Protein AF-A0A3A1NJD1-F1 (afdb_monomer_lite)

Structure (mmCIF, N/CA/C/O backbone):
data_AF-A0A3A1NJD1-F1
#
_entry.id   AF-A0A3A1NJD1-F1
#
loop_
_atom_site.group_PDB
_atom_site.id
_atom_site.type_symbol
_atom_site.label_atom_id
_atom_site.label_alt_id
_atom_site.label_comp_id
_atom_site.label_asym_id
_atom_site.label_entity_id
_atom_site.label_seq_id
_atom_site.pdbx_PDB_ins_code
_atom_site.Cartn_x
_atom_site.Cartn_y
_atom_site.Cartn_z
_atom_site.occupancy
_atom_site.B_iso_or_equiv
_atom_site.auth_seq_id
_atom_site.auth_comp_id
_atom_site.auth_asym_id
_atom_site.auth_atom_id
_atom_site.pdbx_PDB_model_num
ATOM 1 N N . MET A 1 1 ? 18.717 2.866 -1.897 1.00 52.38 1 MET A N 1
ATOM 2 C CA . MET A 1 1 ? 17.419 2.407 -2.438 1.00 52.38 1 MET A CA 1
ATOM 3 C C . MET A 1 1 ? 16.529 3.558 -2.904 1.00 52.38 1 MET A C 1
ATOM 5 O O . MET A 1 1 ? 16.316 3.659 -4.099 1.00 52.38 1 MET A O 1
ATOM 9 N N . VAL A 1 2 ? 16.083 4.471 -2.028 1.00 53.38 2 VAL A N 1
ATOM 10 C CA . VAL A 1 2 ? 15.164 5.580 -2.403 1.00 53.38 2 VAL A CA 1
ATOM 11 C C . VAL A 1 2 ? 15.789 6.604 -3.373 1.00 53.38 2 VAL A C 1
ATOM 13 O O . VAL A 1 2 ? 15.079 7.209 -4.167 1.00 53.38 2 VAL A O 1
ATOM 16 N N . LEU A 1 3 ? 17.120 6.746 -3.364 1.00 53.81 3 LEU A N 1
ATOM 17 C CA . LEU A 1 3 ? 17.861 7.761 -4.133 1.00 53.81 3 LEU A CA 1
ATOM 18 C C . LEU A 1 3 ? 18.331 7.324 -5.530 1.00 53.81 3 LEU A C 1
ATOM 20 O O . LEU A 1 3 ? 18.828 8.155 -6.278 1.00 53.81 3 LEU A O 1
ATOM 24 N N . GLN A 1 4 ? 18.246 6.036 -5.875 1.00 59.84 4 GLN A N 1
ATOM 25 C CA . GLN A 1 4 ? 19.034 5.482 -6.991 1.00 59.84 4 GLN A CA 1
ATOM 26 C C . GLN A 1 4 ? 18.196 5.105 -8.236 1.00 59.84 4 GLN A C 1
ATOM 28 O O . GLN A 1 4 ? 18.713 4.521 -9.185 1.00 59.84 4 GLN A O 1
ATOM 33 N N . GLY A 1 5 ? 16.912 5.489 -8.264 1.00 67.38 5 GLY A N 1
ATOM 34 C CA . GLY A 1 5 ? 16.042 5.383 -9.445 1.00 67.38 5 GLY A CA 1
ATOM 35 C C . GLY A 1 5 ? 15.734 3.949 -9.904 1.00 67.38 5 GLY A C 1
ATOM 36 O O . GLY A 1 5 ? 16.023 2.978 -9.207 1.00 67.38 5 GLY A O 1
ATOM 37 N N . ASN A 1 6 ? 15.120 3.815 -11.086 1.00 68.25 6 ASN A N 1
ATOM 38 C CA . ASN A 1 6 ? 14.754 2.506 -11.648 1.00 68.25 6 ASN A CA 1
ATOM 39 C C . ASN A 1 6 ? 15.981 1.660 -12.000 1.00 68.25 6 ASN A C 1
ATOM 41 O O . ASN A 1 6 ? 15.938 0.448 -11.831 1.00 68.25 6 ASN A O 1
ATOM 45 N N . GLN A 1 7 ? 17.083 2.288 -12.422 1.00 71.38 7 GLN A N 1
ATOM 46 C CA . GLN A 1 7 ? 18.319 1.574 -12.746 1.00 71.38 7 GLN A CA 1
ATOM 47 C C . GLN A 1 7 ? 18.821 0.756 -11.555 1.00 71.38 7 GLN A C 1
ATOM 49 O O . GLN A 1 7 ? 19.142 -0.412 -11.721 1.00 71.38 7 GLN A O 1
ATOM 54 N N . PHE A 1 8 ? 18.795 1.315 -10.342 1.00 78.06 8 PHE A N 1
ATOM 55 C CA . PHE A 1 8 ? 19.199 0.573 -9.151 1.00 78.06 8 PHE A CA 1
ATOM 56 C C . PHE A 1 8 ? 18.356 -0.674 -8.902 1.00 78.06 8 PHE A C 1
ATOM 58 O O . PHE A 1 8 ? 18.919 -1.742 -8.670 1.00 78.06 8 PHE A O 1
ATOM 65 N N . ILE A 1 9 ? 17.027 -0.546 -8.966 1.00 73.38 9 ILE A N 1
ATOM 66 C CA . ILE A 1 9 ? 16.098 -1.664 -8.736 1.00 73.38 9 ILE A CA 1
ATOM 67 C C . ILE A 1 9 ? 16.337 -2.759 -9.781 1.00 73.38 9 ILE A C 1
ATOM 69 O O . ILE A 1 9 ? 16.539 -3.915 -9.427 1.00 73.38 9 ILE A O 1
ATOM 73 N N . GLN A 1 10 ? 16.439 -2.373 -11.053 1.00 75.69 10 GLN A N 1
ATOM 74 C CA . GLN A 1 10 ? 16.682 -3.285 -12.175 1.00 75.69 10 GLN A CA 1
ATOM 75 C C . GLN A 1 10 ? 18.066 -3.957 -12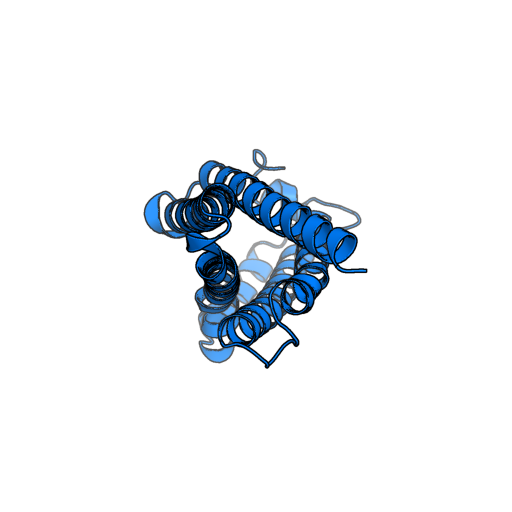.13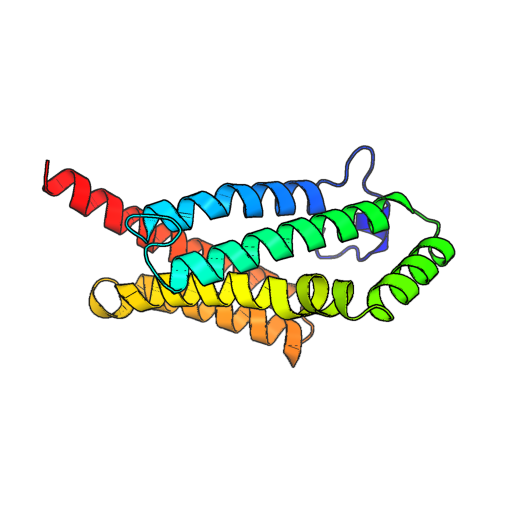6 1.00 75.69 10 GLN A C 1
ATOM 77 O O . GLN A 1 10 ? 18.286 -5.001 -12.747 1.00 75.69 10 GLN A O 1
ATOM 82 N N . THR A 1 11 ? 19.018 -3.383 -11.397 1.00 79.56 11 THR A N 1
ATOM 83 C CA . THR A 1 11 ? 20.352 -3.967 -11.192 1.00 79.56 11 THR A CA 1
ATOM 84 C C . THR A 1 11 ? 20.485 -4.797 -9.916 1.00 79.56 11 THR A C 1
ATOM 86 O O . THR A 1 11 ? 21.560 -5.355 -9.685 1.00 79.56 11 THR A O 1
ATOM 89 N N . GLN A 1 12 ? 19.436 -4.916 -9.090 1.00 77.75 12 GLN A N 1
ATOM 90 C CA . GLN A 1 12 ? 19.485 -5.785 -7.914 1.00 77.75 12 GLN A CA 1
ATOM 91 C C . GLN A 1 12 ? 19.647 -7.238 -8.361 1.00 77.75 12 GLN A C 1
ATOM 93 O O . GLN A 1 12 ? 18.754 -7.820 -8.969 1.00 77.75 12 GLN A O 1
ATOM 98 N N . LYS A 1 13 ? 20.814 -7.814 -8.070 1.00 76.44 13 LYS A N 1
ATOM 99 C CA . LYS A 1 13 ? 21.148 -9.219 -8.305 1.00 76.44 13 LYS A CA 1
ATOM 100 C C . LYS A 1 13 ? 21.758 -9.802 -7.026 1.00 76.44 13 LYS A C 1
ATOM 102 O O . LYS A 1 13 ? 22.469 -9.081 -6.326 1.00 76.44 13 LYS A O 1
ATOM 107 N N . PRO A 1 14 ? 21.512 -11.085 -6.708 1.00 82.75 14 PRO A N 1
ATOM 108 C CA . PRO A 1 14 ? 20.779 -12.074 -7.510 1.00 82.75 14 PRO A CA 1
ATOM 109 C C . PRO A 1 14 ? 19.246 -12.012 -7.371 1.00 82.75 14 PRO A C 1
ATOM 111 O O . PRO A 1 14 ? 18.555 -12.659 -8.149 1.00 82.75 14 PRO A O 1
ATOM 114 N N . ILE A 1 15 ? 18.719 -11.270 -6.390 1.00 83.25 15 ILE A N 1
ATOM 115 C CA . ILE A 1 15 ? 17.298 -11.257 -6.009 1.00 83.25 15 ILE A CA 1
ATOM 116 C C . ILE A 1 15 ? 16.795 -9.811 -5.926 1.00 83.25 15 ILE A C 1
ATOM 118 O O . ILE A 1 15 ? 17.509 -8.935 -5.435 1.00 83.25 15 ILE A O 1
ATOM 122 N N . ASP A 1 16 ? 15.548 -9.586 -6.343 1.00 85.06 16 ASP A N 1
ATOM 123 C CA . ASP A 1 16 ? 14.821 -8.335 -6.123 1.00 85.06 16 ASP A CA 1
ATOM 124 C C . ASP A 1 16 ? 14.299 -8.214 -4.686 1.00 85.06 16 ASP A C 1
ATOM 126 O O . ASP A 1 16 ? 13.155 -8.554 -4.366 1.00 85.06 16 ASP A O 1
ATOM 130 N N . TYR A 1 17 ? 15.140 -7.730 -3.780 1.00 86.50 17 TYR A N 1
ATOM 131 C CA . TYR A 1 17 ? 14.747 -7.598 -2.380 1.00 86.50 17 TYR A CA 1
ATOM 132 C C . TYR A 1 17 ? 13.569 -6.637 -2.183 1.00 86.50 17 TYR A C 1
ATOM 134 O O . TYR A 1 17 ? 12.820 -6.798 -1.221 1.00 86.50 17 TYR A O 1
ATOM 142 N N . ALA A 1 18 ? 13.384 -5.660 -3.075 1.00 85.75 18 ALA A N 1
ATOM 143 C CA . ALA A 1 18 ? 12.317 -4.673 -2.968 1.00 85.75 18 ALA A CA 1
ATOM 144 C C . ALA A 1 18 ? 10.944 -5.333 -3.061 1.00 85.75 18 ALA A C 1
ATOM 146 O O . ALA A 1 18 ? 10.130 -5.237 -2.138 1.00 85.75 18 ALA A O 1
ATOM 147 N N . HIS A 1 19 ? 10.712 -6.031 -4.168 1.00 89.38 19 HIS A N 1
ATOM 148 C CA . HIS A 1 19 ? 9.407 -6.598 -4.466 1.00 89.38 19 HIS A CA 1
ATOM 149 C C . HIS A 1 19 ? 9.152 -7.874 -3.652 1.00 89.38 19 HIS A C 1
ATOM 151 O O . HIS A 1 19 ? 8.015 -8.120 -3.250 1.00 89.38 19 HIS A O 1
ATOM 157 N N . TRP A 1 20 ? 10.197 -8.623 -3.271 1.00 91.31 20 TRP A N 1
ATOM 158 C CA . TRP A 1 20 ? 10.062 -9.729 -2.312 1.00 91.31 20 TRP A CA 1
ATOM 159 C C . TRP A 1 20 ? 9.642 -9.263 -0.917 1.00 91.31 20 TRP A C 1
ATOM 161 O O . TRP A 1 20 ? 8.741 -9.859 -0.324 1.00 91.31 20 TRP A O 1
ATOM 171 N N . LEU A 1 21 ? 10.247 -8.192 -0.389 1.00 90.56 21 LEU A N 1
ATOM 172 C CA . LEU A 1 21 ? 9.839 -7.632 0.903 1.00 90.56 21 LEU A CA 1
ATOM 173 C C . LEU A 1 21 ? 8.425 -7.050 0.845 1.00 90.56 21 LEU A C 1
ATOM 175 O O . LEU A 1 21 ? 7.671 -7.202 1.805 1.00 90.56 21 LEU A O 1
ATOM 179 N N . LEU A 1 22 ? 8.049 -6.434 -0.279 1.00 89.56 22 LEU A N 1
ATOM 180 C CA . LEU A 1 22 ? 6.689 -5.957 -0.516 1.00 89.56 22 LEU A CA 1
ATOM 181 C C . LEU A 1 22 ? 5.687 -7.120 -0.494 1.00 89.56 22 LEU A C 1
ATOM 183 O O . LEU A 1 22 ? 4.736 -7.074 0.286 1.00 89.56 22 LEU A O 1
ATOM 187 N N . LEU A 1 23 ? 5.934 -8.195 -1.253 1.00 93.38 23 LEU A N 1
ATOM 188 C CA . LEU A 1 23 ? 5.079 -9.387 -1.268 1.00 93.38 23 LEU A CA 1
ATOM 189 C C . LEU A 1 23 ? 4.938 -10.001 0.131 1.00 93.38 23 LEU A C 1
ATOM 191 O O . LEU A 1 23 ? 3.829 -10.297 0.575 1.00 93.38 23 LEU A O 1
ATOM 195 N N . LEU A 1 24 ? 6.049 -10.160 0.852 1.00 93.44 24 LEU A N 1
ATOM 196 C CA . LEU A 1 24 ? 6.034 -10.704 2.207 1.00 93.44 24 LEU A CA 1
ATOM 197 C C . LEU A 1 24 ? 5.258 -9.796 3.172 1.00 93.44 24 LEU A C 1
ATOM 199 O O . LEU A 1 24 ? 4.445 -10.287 3.954 1.00 93.44 24 LEU A O 1
ATOM 203 N N . GLY A 1 25 ? 5.437 -8.477 3.083 1.00 89.88 25 GLY A N 1
ATOM 204 C CA . GLY A 1 25 ? 4.678 -7.506 3.872 1.00 89.88 25 GLY A CA 1
ATOM 205 C C . GLY A 1 25 ? 3.171 -7.562 3.601 1.00 89.88 25 GLY A C 1
ATOM 206 O O . GLY A 1 25 ? 2.370 -7.510 4.538 1.00 89.88 25 GLY A O 1
ATOM 207 N N . ILE A 1 26 ? 2.772 -7.737 2.339 1.00 91.50 26 ILE A N 1
ATOM 208 C CA . ILE A 1 26 ? 1.367 -7.897 1.933 1.00 91.50 26 ILE A CA 1
ATOM 209 C C . ILE A 1 26 ? 0.767 -9.170 2.538 1.00 91.50 26 ILE A C 1
ATOM 211 O O . ILE A 1 26 ? -0.311 -9.121 3.130 1.00 91.50 26 ILE A O 1
ATOM 215 N N . LEU A 1 27 ? 1.480 -10.297 2.454 1.00 91.44 27 LEU A N 1
ATOM 216 C CA . LEU A 1 27 ? 1.027 -11.566 3.029 1.00 91.44 27 LEU A CA 1
ATOM 217 C C . LEU A 1 27 ? 0.895 -11.485 4.552 1.00 91.44 27 LEU A C 1
ATOM 219 O O . LEU A 1 27 ? -0.113 -11.918 5.108 1.00 91.44 27 LEU A O 1
ATOM 223 N N . LEU A 1 28 ? 1.864 -10.869 5.234 1.00 90.81 28 LEU A N 1
ATOM 224 C CA . LEU A 1 28 ? 1.786 -10.648 6.680 1.00 90.81 28 LEU A CA 1
ATOM 225 C C . LEU A 1 28 ? 0.619 -9.730 7.064 1.00 90.81 28 LEU A C 1
ATOM 227 O O . LEU A 1 28 ? 0.027 -9.905 8.131 1.00 90.81 28 LEU A O 1
ATOM 231 N N . SER A 1 29 ? 0.231 -8.802 6.187 1.00 89.75 29 SER A N 1
ATOM 232 C CA . SER A 1 29 ? -0.894 -7.892 6.425 1.00 89.75 29 SER A CA 1
ATOM 233 C C . SER A 1 29 ? -2.255 -8.600 6.464 1.00 89.75 29 SER A C 1
ATOM 235 O O . SER A 1 29 ? -3.197 -8.047 7.028 1.00 89.75 29 SER A O 1
ATOM 237 N N . LEU A 1 30 ? -2.374 -9.847 5.981 1.00 87.88 30 LEU A N 1
ATOM 238 C CA . LEU A 1 30 ? -3.586 -10.664 6.172 1.00 87.88 30 LEU A CA 1
ATOM 239 C C . LEU A 1 30 ? -3.916 -10.876 7.653 1.00 87.88 30 LEU A C 1
ATOM 241 O O . LEU A 1 30 ? -5.090 -10.933 8.026 1.00 87.88 30 LEU A O 1
ATOM 245 N N . SER A 1 31 ? -2.895 -10.951 8.512 1.00 87.69 31 SER A N 1
ATOM 246 C CA . SER A 1 31 ? -3.081 -11.094 9.960 1.00 87.69 31 SER A CA 1
ATOM 247 C C . SER A 1 31 ? -3.856 -9.921 10.572 1.00 87.69 31 SER A C 1
ATOM 249 O O . SER A 1 31 ? -4.606 -10.116 11.528 1.00 87.69 31 SER A O 1
ATOM 251 N N . LEU A 1 32 ? -3.775 -8.723 9.977 1.00 87.19 32 LEU A N 1
ATOM 252 C CA . LEU A 1 32 ? -4.478 -7.531 10.459 1.00 87.19 32 LEU A CA 1
ATOM 253 C C . LEU A 1 32 ? -5.999 -7.701 10.409 1.00 87.19 32 LEU A C 1
ATOM 255 O O . LEU A 1 32 ? -6.699 -7.175 11.272 1.00 87.19 32 LEU A O 1
ATOM 259 N N . ASN A 1 33 ? -6.520 -8.493 9.469 1.00 87.44 33 ASN A N 1
ATOM 260 C CA . ASN A 1 33 ? -7.948 -8.800 9.424 1.00 87.44 33 ASN A CA 1
ATOM 261 C C . ASN A 1 33 ? -8.402 -9.636 10.624 1.00 87.44 33 ASN A C 1
ATOM 263 O O . ASN A 1 33 ? -9.489 -9.399 11.139 1.00 87.44 33 ASN A O 1
ATOM 267 N N . TYR A 1 34 ? -7.578 -10.567 11.105 1.00 83.06 34 TYR A N 1
ATOM 268 C CA . TYR A 1 34 ? -7.869 -11.335 12.322 1.00 83.06 34 TYR A CA 1
ATOM 269 C C . TYR A 1 34 ? -7.689 -10.507 13.596 1.00 83.06 34 TYR A C 1
ATOM 271 O O . TYR A 1 34 ? -8.363 -10.737 14.599 1.00 83.06 34 TYR A O 1
ATOM 279 N N . ILE A 1 35 ? -6.776 -9.536 13.566 1.00 84.19 35 ILE A N 1
ATOM 280 C CA . ILE A 1 35 ? -6.529 -8.659 14.706 1.00 84.19 35 ILE A CA 1
ATOM 281 C C . ILE A 1 35 ? -7.661 -7.631 14.844 1.00 84.19 35 ILE A C 1
ATOM 283 O O . ILE A 1 35 ? -8.216 -7.454 15.917 1.00 84.19 35 ILE A O 1
ATOM 287 N N . PHE A 1 36 ? -8.081 -6.955 13.782 1.00 83.00 36 PHE A N 1
ATOM 288 C CA . PHE A 1 36 ? -9.075 -5.880 13.915 1.00 83.00 36 PHE A CA 1
ATOM 289 C C . PHE A 1 36 ? -10.535 -6.341 13.753 1.00 83.00 36 PHE A C 1
ATOM 291 O O . PHE A 1 36 ? -11.471 -5.642 14.166 1.00 83.00 36 PHE A O 1
ATOM 298 N N . SER A 1 37 ? -10.754 -7.542 13.211 1.00 75.88 37 SER A N 1
ATOM 299 C CA . SER A 1 37 ? -12.075 -8.147 13.027 1.00 75.88 37 SER A CA 1
ATOM 300 C C . SER A 1 37 ? -12.149 -9.531 13.669 1.00 75.88 37 SER A C 1
ATOM 302 O O . SER A 1 37 ? -11.159 -10.246 13.752 1.00 75.88 37 SER A O 1
ATOM 304 N N . LYS A 1 38 ? -13.353 -9.970 14.060 1.00 69.31 38 LYS A N 1
ATOM 305 C CA . LYS A 1 38 ? -13.603 -11.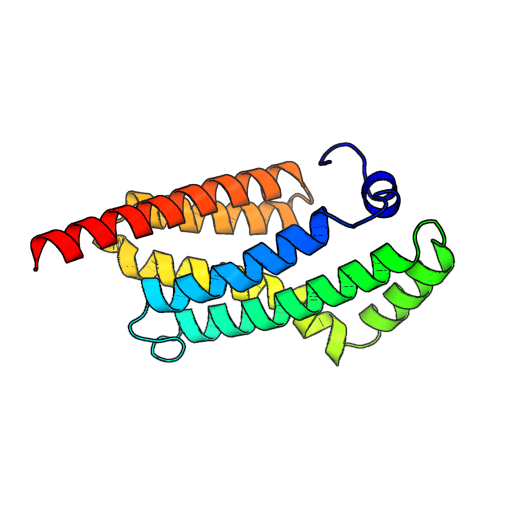338 14.564 1.00 69.31 38 LYS A CA 1
ATOM 306 C C . LYS A 1 38 ? -13.506 -12.412 13.452 1.00 69.31 38 LYS A C 1
ATOM 308 O O . LYS A 1 38 ? -14.064 -13.491 13.606 1.00 69.31 38 LYS A O 1
ATOM 313 N N . GLY A 1 39 ? -12.910 -12.095 12.299 1.00 59.78 39 GLY A N 1
ATOM 314 C CA . GLY A 1 39 ? -12.815 -12.937 11.098 1.00 59.78 39 GLY A CA 1
ATOM 315 C C . GLY A 1 39 ? -12.646 -12.117 9.808 1.00 59.78 39 GLY A C 1
ATOM 316 O O . GLY A 1 39 ? -13.062 -10.955 9.753 1.00 59.78 39 GLY A O 1
ATOM 317 N N . ILE A 1 40 ? -12.062 -12.724 8.762 1.00 58.66 40 ILE A N 1
ATOM 318 C CA . ILE A 1 40 ? -11.676 -12.053 7.496 1.00 58.66 40 ILE A CA 1
ATOM 319 C C . ILE A 1 40 ? -12.875 -11.474 6.720 1.00 58.66 40 ILE A C 1
ATOM 321 O O . ILE A 1 40 ? -12.742 -10.449 6.061 1.00 58.66 40 ILE A O 1
ATOM 325 N N . PHE A 1 41 ? -14.058 -12.081 6.829 1.00 61.78 41 PHE A N 1
ATOM 326 C CA . PHE A 1 41 ? -15.275 -11.617 6.143 1.00 61.78 41 PHE A CA 1
ATOM 327 C C . PHE A 1 41 ? -16.321 -11.032 7.097 1.00 61.78 41 PHE A C 1
ATOM 329 O O . PHE A 1 41 ? -17.416 -10.670 6.683 1.00 61.78 41 PHE A O 1
ATOM 336 N N . ASN A 1 42 ? -15.977 -10.900 8.381 1.00 66.50 42 ASN A N 1
ATOM 337 C CA . ASN A 1 42 ? -16.920 -10.476 9.417 1.00 66.50 42 ASN A CA 1
ATOM 338 C C . ASN A 1 42 ? -17.069 -8.948 9.509 1.00 66.50 42 ASN A C 1
ATOM 340 O O . ASN A 1 42 ? -17.811 -8.452 10.355 1.00 66.50 42 ASN A O 1
ATOM 344 N N . SER A 1 43 ? -16.361 -8.186 8.667 1.00 85.50 43 SER A N 1
ATOM 345 C CA . SER A 1 43 ? -16.520 -6.737 8.561 1.00 85.50 43 SER A CA 1
ATOM 346 C C . SER A 1 43 ? -16.203 -6.231 7.155 1.00 85.50 43 SER A C 1
ATOM 348 O O . SER A 1 43 ? -15.343 -6.777 6.462 1.00 85.50 43 SER A O 1
ATOM 350 N N . THR A 1 44 ? -16.848 -5.133 6.753 1.00 90.38 44 THR A N 1
ATOM 351 C CA . THR A 1 44 ? -16.578 -4.460 5.471 1.00 90.38 44 THR A CA 1
ATOM 352 C C . THR A 1 44 ? -15.108 -4.052 5.344 1.00 90.38 44 THR A C 1
ATOM 354 O O . THR A 1 44 ? -14.520 -4.212 4.279 1.00 90.38 44 THR A O 1
ATOM 357 N N . ALA A 1 45 ? -14.484 -3.596 6.437 1.00 91.19 45 ALA A N 1
ATOM 358 C CA . ALA A 1 45 ? -13.060 -3.257 6.465 1.00 91.19 45 ALA A CA 1
ATOM 359 C C . ALA A 1 45 ? -12.173 -4.469 6.137 1.00 91.19 45 ALA A C 1
ATOM 361 O O . ALA A 1 45 ? -11.217 -4.349 5.370 1.00 91.19 45 ALA A O 1
ATOM 362 N N . ALA A 1 46 ? -12.514 -5.649 6.663 1.00 91.62 46 ALA A N 1
ATOM 363 C CA . ALA A 1 46 ? -11.754 -6.868 6.420 1.00 91.62 46 ALA A CA 1
ATOM 364 C C . ALA A 1 46 ? -11.923 -7.383 4.979 1.00 91.62 46 ALA A C 1
ATOM 366 O O . ALA A 1 46 ? -10.936 -7.770 4.349 1.00 91.62 46 ALA A O 1
ATOM 367 N N . VAL A 1 47 ? -13.130 -7.278 4.411 1.00 93.12 47 VAL A N 1
ATOM 368 C CA . VAL A 1 47 ? -13.389 -7.573 2.990 1.00 93.12 47 VAL A CA 1
ATOM 369 C C . VAL A 1 47 ? -12.560 -6.656 2.087 1.00 93.12 47 VAL A C 1
ATOM 371 O O . VAL A 1 47 ? -11.819 -7.141 1.234 1.00 93.12 47 VAL A O 1
ATOM 374 N N . ILE A 1 48 ? -12.630 -5.339 2.307 1.00 94.81 48 ILE A N 1
ATOM 375 C CA . ILE A 1 48 ? -11.912 -4.339 1.501 1.00 94.81 48 ILE A CA 1
ATOM 376 C C . ILE A 1 48 ? -10.394 -4.534 1.606 1.00 94.81 48 ILE A C 1
ATOM 378 O O . ILE A 1 48 ? -9.708 -4.564 0.586 1.00 94.81 48 ILE A O 1
ATOM 382 N N . THR A 1 49 ? -9.877 -4.761 2.818 1.00 94.19 49 THR A N 1
ATOM 383 C CA . THR A 1 49 ? -8.450 -5.052 3.036 1.00 94.19 49 THR A CA 1
ATOM 384 C C . THR A 1 49 ? -8.025 -6.321 2.294 1.00 94.19 49 THR A C 1
ATOM 386 O O . THR A 1 49 ? -6.981 -6.329 1.651 1.00 94.19 49 THR A O 1
ATOM 389 N N . THR A 1 50 ? -8.839 -7.383 2.328 1.00 93.50 50 THR A N 1
ATOM 390 C CA . THR A 1 50 ? -8.539 -8.649 1.632 1.00 93.50 50 THR A CA 1
ATOM 391 C C . THR A 1 50 ? -8.471 -8.461 0.120 1.00 93.50 50 THR A C 1
ATOM 393 O O . THR A 1 50 ? -7.531 -8.939 -0.510 1.00 93.50 50 THR A O 1
ATOM 396 N N . LEU A 1 51 ? -9.425 -7.731 -0.465 1.00 94.88 51 LEU A N 1
ATOM 397 C CA . LEU A 1 51 ? -9.402 -7.405 -1.894 1.00 94.88 51 LEU A CA 1
ATOM 398 C C . LEU A 1 51 ? -8.156 -6.590 -2.264 1.00 94.88 51 LEU A C 1
ATOM 400 O O . LEU A 1 51 ? -7.509 -6.885 -3.266 1.00 94.88 51 LEU A O 1
ATOM 404 N N . GLY A 1 52 ? -7.784 -5.618 -1.427 1.00 95.31 52 GLY A N 1
ATOM 405 C CA . GLY A 1 52 ? -6.554 -4.849 -1.596 1.00 95.31 52 GLY A CA 1
ATOM 406 C C . GLY A 1 52 ? -5.291 -5.712 -1.545 1.00 95.31 52 GLY A C 1
ATOM 407 O O . GLY A 1 52 ? -4.418 -5.561 -2.392 1.00 95.31 52 GLY A O 1
ATOM 408 N N . ILE A 1 53 ? -5.211 -6.660 -0.607 1.00 94.56 53 ILE A N 1
ATOM 409 C CA . ILE A 1 53 ? -4.095 -7.615 -0.498 1.00 94.56 53 ILE A CA 1
ATOM 410 C C . ILE A 1 53 ? -3.985 -8.473 -1.761 1.00 94.56 53 ILE A C 1
ATOM 412 O O . ILE A 1 53 ? -2.898 -8.584 -2.320 1.00 94.56 53 ILE A O 1
ATOM 416 N N . ILE A 1 54 ? -5.096 -9.043 -2.241 1.00 94.94 54 ILE A N 1
ATOM 417 C CA . ILE A 1 54 ? -5.114 -9.853 -3.472 1.00 94.94 54 ILE A CA 1
ATOM 418 C C . ILE A 1 54 ? -4.610 -9.028 -4.659 1.00 94.94 54 ILE A C 1
ATOM 420 O O . ILE A 1 54 ? -3.798 -9.502 -5.455 1.00 94.94 54 ILE A O 1
ATOM 424 N N . ALA A 1 55 ? -5.057 -7.779 -4.767 1.00 95.38 55 ALA A N 1
ATOM 425 C CA . ALA A 1 55 ? -4.631 -6.911 -5.846 1.00 95.38 55 ALA A CA 1
ATOM 426 C C . ALA A 1 55 ? -3.144 -6.525 -5.739 1.00 95.38 55 ALA A C 1
ATOM 428 O O . ALA A 1 55 ? -2.428 -6.562 -6.735 1.00 95.38 55 ALA A O 1
ATOM 429 N N . LEU A 1 56 ? -2.648 -6.240 -4.533 1.00 94.50 56 LEU A N 1
ATOM 430 C CA . LEU A 1 56 ? -1.231 -5.963 -4.296 1.00 94.50 56 LEU A CA 1
ATOM 431 C C . LEU A 1 56 ? -0.334 -7.185 -4.542 1.00 94.50 56 LEU A C 1
ATOM 433 O O . LEU A 1 56 ? 0.787 -7.021 -5.012 1.00 94.50 56 LEU A O 1
ATOM 437 N N . MET A 1 57 ? -0.816 -8.406 -4.291 1.00 94.88 57 MET A N 1
ATOM 438 C CA . MET A 1 57 ? -0.109 -9.623 -4.709 1.00 94.88 57 MET A CA 1
ATOM 439 C C . MET A 1 57 ? 0.025 -9.684 -6.235 1.00 94.88 57 MET A C 1
ATOM 441 O O . MET A 1 57 ? 1.106 -9.978 -6.738 1.00 94.88 57 MET A O 1
ATOM 445 N N . GLY A 1 58 ? -1.046 -9.370 -6.972 1.00 94.75 58 GLY A N 1
ATOM 446 C CA . GLY A 1 58 ? -1.003 -9.274 -8.434 1.00 94.75 58 GLY A CA 1
ATOM 447 C C . GLY A 1 58 ? -0.039 -8.190 -8.923 1.00 94.75 58 GLY A C 1
ATOM 448 O O . GLY A 1 58 ? 0.744 -8.437 -9.838 1.00 94.75 58 GLY A O 1
ATOM 449 N N . GLN A 1 59 ? -0.028 -7.026 -8.268 1.00 94.31 59 GLN A N 1
ATOM 450 C CA . GLN A 1 59 ? 0.931 -5.964 -8.568 1.00 94.31 59 GLN A CA 1
ATOM 451 C C . GLN A 1 59 ? 2.378 -6.418 -8.323 1.00 94.31 59 GLN A C 1
ATOM 453 O O . GLN A 1 59 ? 3.222 -6.219 -9.187 1.00 94.31 59 GLN A O 1
ATOM 458 N N . ALA A 1 60 ? 2.654 -7.114 -7.216 1.00 93.38 60 ALA A N 1
ATOM 459 C CA . ALA A 1 60 ? 3.989 -7.639 -6.926 1.00 93.38 60 ALA A CA 1
ATOM 460 C C . ALA A 1 60 ? 4.468 -8.643 -7.992 1.00 93.38 60 ALA A C 1
ATOM 462 O O . ALA A 1 60 ? 5.644 -8.669 -8.343 1.00 93.38 60 ALA A O 1
ATOM 463 N N . VAL A 1 61 ? 3.559 -9.456 -8.546 1.00 94.75 61 VAL A N 1
ATOM 464 C CA . VAL A 1 61 ? 3.874 -10.342 -9.679 1.00 94.75 61 VAL A CA 1
ATOM 465 C C . VAL A 1 61 ? 4.256 -9.533 -10.920 1.00 94.75 61 VAL A C 1
ATOM 467 O O . VAL A 1 61 ? 5.241 -9.868 -11.575 1.00 94.75 61 VAL A O 1
ATOM 470 N N . ILE A 1 62 ? 3.522 -8.461 -11.231 1.00 94.69 62 ILE A N 1
ATOM 471 C CA . ILE A 1 62 ? 3.863 -7.549 -12.335 1.00 94.69 62 ILE A CA 1
ATOM 472 C C . ILE A 1 62 ? 5.236 -6.904 -12.100 1.00 94.69 62 ILE A C 1
ATOM 474 O O . ILE A 1 62 ? 6.046 -6.844 -13.024 1.00 94.69 62 ILE A O 1
ATOM 478 N N . ASP A 1 63 ? 5.533 -6.503 -10.866 1.00 92.19 63 ASP A N 1
ATOM 479 C CA . ASP A 1 63 ? 6.826 -5.926 -10.512 1.00 92.19 63 ASP A CA 1
ATOM 480 C C . ASP A 1 63 ? 7.982 -6.919 -10.734 1.00 92.19 63 ASP A C 1
ATOM 482 O O . ASP A 1 63 ? 9.009 -6.555 -11.312 1.00 92.19 63 ASP A O 1
ATOM 486 N N . PHE A 1 64 ? 7.806 -8.198 -10.374 1.00 93.50 64 PHE A N 1
ATOM 487 C CA . PHE A 1 64 ? 8.792 -9.240 -10.685 1.00 93.50 64 PHE A CA 1
ATOM 488 C C . PHE A 1 64 ? 8.960 -9.469 -12.186 1.00 93.50 64 PHE A C 1
ATOM 490 O O . PHE A 1 64 ? 10.081 -9.694 -12.647 1.00 93.50 64 PHE A O 1
ATOM 497 N N . LEU A 1 65 ? 7.868 -9.405 -12.956 1.00 93.88 65 LEU A N 1
ATOM 498 C CA . LEU A 1 65 ? 7.944 -9.494 -14.411 1.00 93.88 65 LEU A CA 1
ATOM 499 C C . LEU A 1 65 ? 8.773 -8.340 -14.971 1.00 93.88 65 LEU A C 1
ATOM 501 O O . LEU A 1 65 ? 9.674 -8.597 -15.762 1.00 93.88 65 LEU A O 1
ATOM 505 N N . TRP A 1 66 ? 8.548 -7.100 -14.529 1.00 92.31 66 TRP A N 1
ATOM 506 C CA . TRP A 1 66 ? 9.372 -5.962 -14.939 1.00 92.31 66 TRP A CA 1
ATOM 507 C C . TRP A 1 66 ? 10.833 -6.105 -14.529 1.00 92.31 66 TRP A C 1
ATOM 509 O O . TRP A 1 66 ? 11.710 -5.845 -15.349 1.00 92.31 66 TRP A O 1
ATOM 519 N N . TRP A 1 67 ? 11.108 -6.542 -13.300 1.00 90.69 67 TRP A N 1
ATOM 520 C CA . TRP A 1 67 ? 12.475 -6.785 -12.838 1.00 90.69 67 TRP A CA 1
ATOM 521 C C . TRP A 1 67 ? 13.201 -7.855 -13.667 1.00 90.69 67 TRP A C 1
ATOM 523 O O . TRP A 1 67 ? 14.399 -7.737 -13.927 1.00 90.69 67 TRP A O 1
ATOM 533 N N . SER A 1 68 ? 12.481 -8.874 -14.149 1.00 91.06 68 SER A N 1
ATOM 534 C CA . SER A 1 68 ? 13.076 -9.969 -14.927 1.00 91.06 68 SER A CA 1
ATOM 535 C C . SER A 1 68 ? 13.720 -9.528 -16.254 1.00 91.06 68 SER A C 1
ATOM 537 O O . SER A 1 68 ? 14.582 -10.240 -16.768 1.00 91.06 68 SER A O 1
ATOM 539 N N . TYR A 1 69 ? 13.370 -8.343 -16.776 1.00 91.44 69 TYR A N 1
ATOM 540 C CA . TYR A 1 69 ? 13.976 -7.771 -17.987 1.00 91.44 69 TYR A CA 1
ATOM 541 C C . TYR A 1 69 ? 15.353 -7.136 -17.739 1.00 91.44 69 TYR A C 1
ATOM 543 O O . TYR A 1 69 ? 16.126 -6.958 -18.683 1.00 91.44 69 TYR A O 1
ATOM 551 N N . GLY A 1 70 ? 15.703 -6.797 -16.494 1.00 87.75 70 GLY A N 1
ATOM 552 C CA . GLY A 1 70 ? 16.982 -6.176 -16.150 1.00 87.75 70 GLY A CA 1
ATOM 553 C C . GLY A 1 70 ? 17.265 -4.909 -16.968 1.00 87.75 70 GLY A C 1
ATOM 554 O O . GLY A 1 70 ? 16.667 -3.860 -16.748 1.00 87.75 70 GLY A O 1
ATOM 555 N N . THR A 1 71 ? 18.208 -4.987 -17.912 1.00 88.19 71 THR A N 1
ATOM 556 C CA . THR A 1 71 ? 18.589 -3.853 -18.776 1.00 88.19 71 THR A CA 1
ATOM 557 C C . THR A 1 71 ? 17.875 -3.823 -20.130 1.00 88.19 71 THR A C 1
ATOM 559 O O . THR A 1 71 ? 18.153 -2.927 -20.926 1.00 88.19 71 THR A O 1
ATOM 562 N N . ASP A 1 72 ? 16.980 -4.772 -20.420 1.00 91.44 72 ASP A N 1
ATOM 563 C CA . ASP A 1 72 ? 16.133 -4.739 -21.617 1.00 91.44 72 ASP A CA 1
ATOM 564 C C . ASP A 1 72 ? 14.936 -3.796 -21.414 1.00 91.44 72 ASP A C 1
ATOM 566 O O . ASP A 1 72 ? 13.804 -4.187 -21.117 1.00 91.44 72 ASP A O 1
ATOM 570 N N . TYR A 1 73 ? 15.210 -2.502 -21.565 1.00 88.81 73 TYR A N 1
ATOM 571 C CA . TYR A 1 73 ? 14.201 -1.460 -21.404 1.00 88.81 73 TYR A CA 1
ATOM 572 C C . TYR A 1 73 ? 13.138 -1.473 -22.511 1.00 88.81 73 TYR 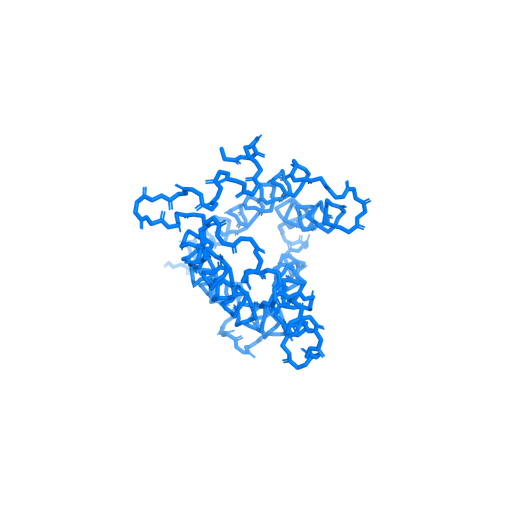A C 1
ATOM 574 O O . TYR A 1 73 ? 12.024 -0.999 -22.281 1.00 88.81 73 TYR A O 1
ATOM 582 N N . GLU A 1 74 ? 13.454 -1.992 -23.700 1.00 94.06 74 GLU A N 1
ATOM 583 C CA . GLU A 1 74 ? 12.507 -2.058 -24.815 1.00 94.0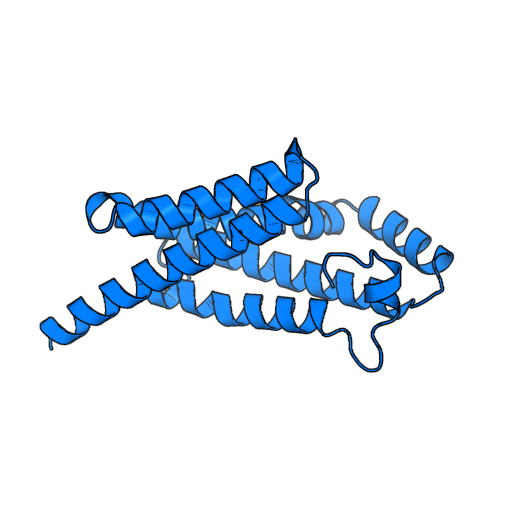6 74 GLU A CA 1
ATOM 584 C C . GLU A 1 74 ? 11.483 -3.173 -24.590 1.00 94.06 74 GLU A C 1
ATOM 586 O O . GLU A 1 74 ? 10.277 -2.921 -24.666 1.00 94.06 74 GLU A O 1
ATOM 591 N N . GLY A 1 75 ? 11.943 -4.368 -24.205 1.00 94.56 75 GLY A N 1
ATOM 592 C CA . GLY A 1 75 ? 11.071 -5.466 -23.792 1.00 94.56 75 GLY A CA 1
ATOM 593 C C . GLY A 1 75 ? 10.172 -5.078 -22.616 1.00 94.56 75 GLY A C 1
ATOM 594 O O . GLY A 1 75 ? 8.950 -5.246 -22.681 1.00 94.56 75 GLY A O 1
ATOM 595 N N . MET A 1 76 ? 10.744 -4.437 -21.590 1.00 93.69 76 MET A N 1
ATOM 596 C CA . MET A 1 76 ? 9.983 -3.924 -20.446 1.00 93.69 76 MET A CA 1
ATOM 597 C C . MET A 1 76 ? 8.919 -2.900 -20.877 1.00 93.69 76 MET A C 1
ATOM 599 O O . MET A 1 76 ? 7.780 -2.960 -20.414 1.00 93.69 76 MET A O 1
ATOM 603 N N . LYS A 1 77 ? 9.249 -1.976 -21.791 1.00 94.88 77 LYS A N 1
ATOM 604 C CA . LYS A 1 77 ? 8.296 -0.988 -22.327 1.00 94.88 77 LYS A CA 1
ATOM 605 C C . LYS A 1 77 ? 7.150 -1.657 -23.090 1.00 94.88 77 LYS A C 1
ATOM 607 O O . LYS A 1 77 ? 6.001 -1.244 -22.933 1.00 94.88 77 LYS A O 1
ATOM 612 N N . ASN A 1 78 ? 7.440 -2.687 -23.881 1.00 96.94 78 ASN A N 1
ATOM 613 C CA . ASN A 1 78 ? 6.423 -3.437 -24.616 1.00 96.94 78 ASN A CA 1
ATOM 614 C C . ASN A 1 78 ? 5.464 -4.169 -23.666 1.00 96.94 78 ASN A C 1
ATOM 616 O O . ASN A 1 78 ? 4.248 -4.057 -23.835 1.00 96.94 78 ASN A O 1
ATOM 620 N N . LEU A 1 79 ? 5.988 -4.818 -22.619 1.00 95.50 79 LEU A N 1
ATOM 621 C CA . LEU A 1 79 ? 5.170 -5.426 -21.568 1.00 95.50 79 LEU A CA 1
ATOM 622 C C . LEU A 1 79 ? 4.293 -4.383 -20.862 1.00 95.50 79 LEU A C 1
ATOM 624 O O . LEU A 1 79 ? 3.094 -4.597 -20.694 1.00 95.50 79 LEU A O 1
ATOM 628 N N . THR A 1 80 ? 4.860 -3.234 -20.488 1.00 95.19 80 THR A N 1
ATOM 629 C CA . THR A 1 80 ? 4.102 -2.140 -19.863 1.00 95.19 80 THR A CA 1
ATOM 630 C C . THR A 1 80 ? 2.957 -1.676 -20.756 1.00 95.19 80 THR A C 1
ATOM 632 O O . THR A 1 80 ? 1.827 -1.562 -20.287 1.00 95.19 80 THR A O 1
ATOM 635 N N . ASN A 1 81 ? 3.204 -1.464 -22.050 1.00 96.69 81 ASN A N 1
ATOM 636 C CA . ASN A 1 81 ? 2.156 -1.072 -22.993 1.00 96.69 81 ASN A CA 1
ATOM 637 C C . ASN A 1 81 ? 1.054 -2.135 -23.096 1.00 96.69 81 ASN A C 1
ATOM 639 O O . ASN A 1 81 ? -0.130 -1.795 -23.125 1.00 96.69 81 ASN A O 1
ATOM 643 N N . GLN A 1 82 ? 1.418 -3.418 -23.109 1.00 96.31 82 GLN A N 1
ATOM 644 C CA . GLN A 1 82 ? 0.453 -4.513 -23.110 1.00 96.31 82 GLN A CA 1
ATOM 645 C C . GLN A 1 82 ? -0.391 -4.519 -21.829 1.00 96.31 82 GLN A C 1
ATOM 647 O O . GLN A 1 82 ? -1.613 -4.573 -21.909 1.00 96.31 82 GLN A O 1
ATOM 652 N N . ILE A 1 83 ? 0.218 -4.409 -20.648 1.00 96.19 83 ILE A N 1
ATOM 653 C CA . ILE A 1 83 ? -0.514 -4.380 -19.372 1.00 96.19 83 ILE A CA 1
ATOM 654 C C . ILE A 1 83 ? -1.456 -3.174 -19.318 1.00 96.19 83 ILE A C 1
ATOM 656 O O . ILE A 1 83 ? -2.638 -3.322 -19.012 1.00 96.19 83 ILE A O 1
ATOM 660 N N . MET A 1 84 ? -0.955 -1.986 -19.657 1.00 95.31 84 MET A N 1
ATOM 661 C CA . MET A 1 84 ? -1.723 -0.744 -19.554 1.00 95.31 84 MET A CA 1
ATOM 662 C C . MET A 1 84 ? -2.862 -0.659 -20.576 1.00 95.31 84 MET A C 1
ATOM 664 O O . MET A 1 84 ? -3.906 -0.089 -20.263 1.00 95.31 84 MET A O 1
ATOM 668 N N . SER A 1 85 ? -2.703 -1.263 -21.758 1.00 97.00 85 SER A N 1
ATOM 669 C CA . SER A 1 85 ? -3.758 -1.342 -22.781 1.00 97.00 85 SER A CA 1
ATOM 670 C C . SER A 1 85 ? -4.852 -2.369 -22.478 1.00 97.00 85 SER A C 1
ATOM 672 O O . SER A 1 85 ? -5.871 -2.365 -23.163 1.00 97.00 85 SER A O 1
ATOM 674 N N . ASN A 1 86 ? -4.683 -3.215 -21.453 1.00 97.06 86 ASN A N 1
ATOM 675 C CA . ASN A 1 86 ? -5.673 -4.202 -21.024 1.00 97.06 86 ASN A CA 1
ATOM 676 C C . ASN A 1 86 ? -6.317 -3.785 -19.685 1.00 97.06 86 ASN A C 1
ATOM 678 O O . ASN A 1 86 ? -5.764 -4.076 -18.620 1.00 97.06 86 ASN A O 1
ATOM 682 N N . PRO A 1 87 ? -7.513 -3.156 -19.696 1.00 95.25 87 PRO A N 1
ATOM 683 C CA . PRO A 1 87 ? -8.167 -2.649 -18.486 1.00 95.25 87 PRO A CA 1
ATOM 684 C C . PRO A 1 87 ? -8.449 -3.721 -17.432 1.00 95.25 87 PRO A C 1
ATOM 686 O O . PRO A 1 87 ? -8.435 -3.434 -16.240 1.00 95.25 87 PRO A O 1
ATOM 689 N N . SER A 1 88 ? -8.663 -4.970 -17.854 1.00 95.94 88 SER A N 1
ATOM 690 C CA . SER A 1 88 ? -8.868 -6.110 -16.954 1.00 95.94 88 SER A CA 1
ATOM 691 C C . SER A 1 88 ? -7.640 -6.452 -16.104 1.00 95.94 88 SER A C 1
ATOM 693 O O . SER A 1 88 ? -7.771 -7.205 -15.145 1.00 95.94 88 SER A O 1
ATOM 695 N N . ILE A 1 89 ? -6.462 -5.919 -16.445 1.00 94.44 89 ILE A N 1
ATOM 696 C CA . ILE A 1 89 ? -5.220 -6.068 -15.680 1.00 94.44 89 ILE A CA 1
ATOM 697 C C . ILE A 1 89 ? -4.875 -4.736 -15.008 1.00 94.44 89 ILE A C 1
ATOM 699 O O . ILE A 1 89 ? -4.698 -4.683 -13.791 1.00 94.44 89 ILE A O 1
ATOM 703 N N . SER A 1 90 ? -4.820 -3.644 -15.776 1.00 94.31 90 SER A N 1
ATOM 704 C CA . SER A 1 90 ? -4.354 -2.353 -15.262 1.00 94.31 90 SER A CA 1
ATOM 705 C C . SER A 1 90 ? -5.269 -1.769 -14.182 1.00 94.31 90 SER A C 1
ATOM 707 O O . SER A 1 90 ? -4.779 -1.314 -13.150 1.00 94.31 90 SER A O 1
ATOM 709 N N . ILE A 1 91 ? -6.592 -1.848 -14.341 1.00 93.06 91 ILE A N 1
ATOM 710 C CA . ILE A 1 91 ? -7.534 -1.308 -13.351 1.00 93.06 91 ILE A CA 1
ATOM 711 C C . ILE A 1 91 ? -7.416 -2.025 -11.996 1.00 93.06 91 ILE A C 1
ATOM 713 O O . ILE A 1 91 ? -7.176 -1.338 -10.995 1.00 93.06 91 ILE A O 1
ATOM 717 N N . PRO A 1 92 ? -7.576 -3.362 -11.902 1.00 94.38 92 PRO A N 1
ATOM 718 C CA . PRO A 1 92 ? -7.561 -4.030 -10.606 1.00 94.38 92 PRO A CA 1
ATOM 719 C C . PRO A 1 92 ? -6.189 -3.984 -9.933 1.00 94.38 92 PRO A C 1
ATOM 721 O O . PRO A 1 92 ? -6.138 -3.750 -8.729 1.00 94.38 92 PRO A O 1
ATOM 724 N N . PHE A 1 93 ? -5.092 -4.165 -10.674 1.00 95.06 93 PHE A N 1
ATOM 725 C CA . PHE A 1 93 ? -3.770 -4.361 -10.068 1.00 95.06 93 PHE A CA 1
ATOM 726 C C . PHE A 1 93 ? -2.923 -3.092 -9.991 1.00 95.06 93 PHE A C 1
ATOM 728 O O . PHE A 1 93 ? -2.180 -2.945 -9.031 1.00 95.06 93 PHE A O 1
ATOM 735 N N . MET A 1 94 ? -3.052 -2.161 -10.942 1.00 90.31 94 MET A N 1
ATOM 736 C CA . MET A 1 94 ? -2.185 -0.972 -11.003 1.00 90.31 94 MET A CA 1
ATOM 737 C C . MET A 1 94 ? -2.845 0.291 -10.447 1.00 90.31 94 MET A C 1
ATOM 739 O O . MET A 1 94 ? -2.151 1.239 -10.092 1.00 90.31 94 MET A O 1
ATOM 743 N N . THR A 1 95 ? -4.180 0.346 -10.409 1.00 86.81 95 THR A N 1
ATOM 744 C CA . THR A 1 95 ? -4.914 1.562 -10.023 1.00 86.81 95 THR A CA 1
ATOM 745 C C . THR A 1 95 ? -5.731 1.367 -8.751 1.00 86.81 95 THR A C 1
ATOM 747 O O . THR A 1 95 ? -5.486 2.031 -7.747 1.00 86.81 95 THR A O 1
ATOM 750 N N . ILE A 1 96 ? -6.713 0.464 -8.773 1.00 90.00 96 ILE A N 1
ATOM 751 C CA . ILE A 1 96 ? -7.688 0.331 -7.680 1.00 90.00 96 ILE A CA 1
ATOM 752 C C . ILE A 1 96 ? -7.125 -0.504 -6.526 1.00 90.00 96 ILE A C 1
ATOM 754 O O . ILE A 1 96 ? -7.375 -0.196 -5.362 1.00 90.00 96 ILE A O 1
ATOM 758 N N . GLY A 1 97 ? -6.347 -1.540 -6.832 1.00 88.56 97 GLY A N 1
ATOM 759 C CA . GLY A 1 97 ? -5.820 -2.496 -5.862 1.00 88.56 97 GLY A CA 1
ATOM 760 C C . GLY A 1 97 ? -5.110 -1.877 -4.660 1.00 88.56 97 GLY A C 1
ATOM 761 O O . GLY A 1 97 ? -5.562 -2.074 -3.527 1.00 88.56 97 GLY A O 1
ATOM 762 N N . PRO A 1 98 ? -4.049 -1.078 -4.879 1.00 87.81 98 PRO A N 1
ATOM 763 C CA . PRO A 1 98 ? -3.351 -0.392 -3.795 1.00 87.81 98 PRO A CA 1
ATOM 764 C C . PRO A 1 98 ? -4.280 0.493 -2.964 1.00 87.81 98 PRO A C 1
ATOM 766 O O . PRO A 1 98 ? -4.202 0.499 -1.737 1.00 87.81 98 PRO A O 1
ATOM 769 N N . ALA A 1 99 ? -5.207 1.204 -3.613 1.00 91.94 99 ALA A N 1
ATOM 770 C CA . ALA A 1 99 ? -6.149 2.079 -2.927 1.00 91.94 99 ALA A CA 1
ATOM 771 C C . ALA A 1 99 ? -7.094 1.299 -1.998 1.00 91.94 99 ALA A C 1
ATOM 773 O O . ALA A 1 99 ? -7.336 1.737 -0.873 1.00 91.94 99 ALA A O 1
ATOM 774 N N . LEU A 1 100 ? -7.580 0.125 -2.422 1.00 94.81 100 LEU A N 1
ATOM 775 C CA . LEU A 1 100 ? -8.417 -0.741 -1.585 1.00 94.81 100 LEU A CA 1
ATOM 776 C C . LEU A 1 100 ? -7.682 -1.203 -0.326 1.00 94.81 100 LEU A C 1
ATOM 778 O O . LEU A 1 100 ? -8.277 -1.219 0.750 1.00 94.81 100 LEU A O 1
ATOM 782 N N . PHE A 1 101 ? -6.393 -1.530 -0.432 1.00 94.69 101 PHE A N 1
ATOM 783 C CA . PHE A 1 101 ? -5.599 -1.933 0.727 1.00 94.69 101 PHE A CA 1
ATOM 784 C C . PHE A 1 101 ? -5.539 -0.822 1.781 1.00 94.69 101 PHE A C 1
ATOM 786 O O . PHE A 1 101 ? -5.919 -1.037 2.934 1.00 94.69 101 PHE A O 1
ATOM 793 N N . TYR A 1 102 ? -5.135 0.387 1.381 1.00 94.75 102 TYR A N 1
ATOM 794 C CA . TYR A 1 102 ? -5.034 1.513 2.311 1.00 94.75 102 TYR A CA 1
ATOM 795 C C . TYR A 1 102 ? -6.393 1.951 2.859 1.00 94.75 102 TYR A C 1
ATOM 797 O O . TYR A 1 102 ? -6.499 2.288 4.039 1.00 94.75 102 TYR A O 1
ATOM 805 N N . LEU A 1 103 ? -7.446 1.905 2.037 1.00 95.00 103 LEU A N 1
ATOM 806 C CA . LEU A 1 103 ? -8.809 2.185 2.480 1.00 95.00 103 LEU A CA 1
ATOM 807 C C . LEU A 1 103 ? -9.258 1.186 3.550 1.00 95.00 103 LEU A C 1
ATOM 809 O O . LEU A 1 103 ? -9.789 1.590 4.582 1.00 95.00 103 LEU A O 1
ATOM 813 N N . GLY A 1 104 ? -9.010 -0.106 3.337 1.00 94.12 104 GLY A N 1
ATOM 814 C CA . GLY A 1 104 ? -9.326 -1.151 4.304 1.00 94.12 104 GLY A CA 1
ATOM 815 C C . GLY A 1 104 ? -8.627 -0.935 5.649 1.00 94.12 104 GLY A C 1
ATOM 816 O O . GLY A 1 104 ? -9.273 -0.997 6.698 1.00 94.12 104 GLY A O 1
ATOM 817 N N . LEU A 1 105 ? -7.339 -0.575 5.628 1.00 93.88 105 LEU A N 1
ATOM 818 C CA . LEU A 1 105 ? -6.582 -0.230 6.837 1.00 93.88 105 LEU A CA 1
ATOM 819 C C . LEU A 1 105 ? -7.125 1.021 7.540 1.00 93.88 105 LEU A C 1
ATOM 821 O O . LEU A 1 105 ? -7.279 1.021 8.762 1.00 93.88 105 LEU A O 1
ATOM 825 N N . ALA A 1 106 ? -7.464 2.069 6.786 1.00 94.88 106 ALA A N 1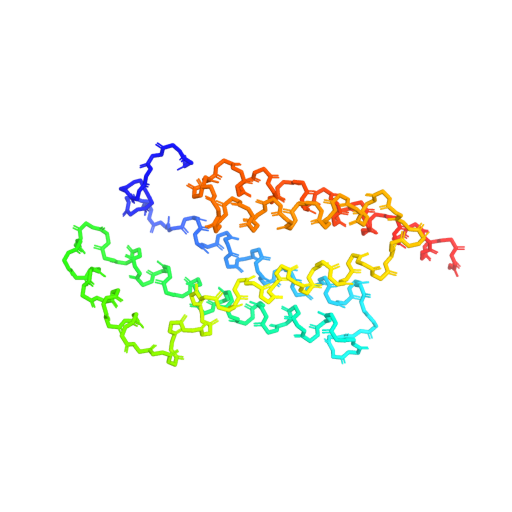
ATOM 826 C CA . ALA A 1 106 ? -8.075 3.273 7.342 1.00 94.88 106 ALA A CA 1
ATOM 827 C C . ALA A 1 106 ? -9.445 2.979 7.973 1.00 94.88 106 ALA A C 1
ATOM 829 O O . ALA A 1 106 ? -9.760 3.520 9.030 1.00 94.88 106 ALA A O 1
ATOM 830 N N . MET A 1 107 ? -10.241 2.087 7.377 1.00 93.94 107 MET A N 1
ATOM 831 C CA . MET A 1 107 ? -11.520 1.650 7.940 1.00 93.94 107 MET A CA 1
ATOM 832 C C . MET A 1 107 ? -11.344 0.834 9.224 1.00 93.94 107 MET A C 1
ATOM 834 O O . MET A 1 107 ? -12.095 1.042 10.178 1.00 93.94 107 MET A O 1
ATOM 838 N N . HIS A 1 108 ? -10.348 -0.058 9.279 1.00 91.69 108 HIS A N 1
ATOM 839 C CA . HIS A 1 108 ? -9.997 -0.767 10.514 1.00 91.69 108 HIS A CA 1
ATOM 840 C C . HIS A 1 108 ? -9.616 0.214 11.620 1.00 91.69 108 HIS A C 1
ATOM 842 O O . HIS A 1 108 ? -10.154 0.118 12.718 1.00 91.69 108 HIS A O 1
ATOM 848 N N . ALA A 1 109 ? -8.765 1.200 11.326 1.00 92.12 109 ALA A N 1
ATOM 849 C CA . ALA A 1 109 ? -8.395 2.243 12.281 1.00 92.12 109 ALA A CA 1
ATOM 850 C C . ALA A 1 109 ? -9.595 3.111 12.697 1.00 92.12 109 ALA A C 1
ATOM 852 O O . ALA A 1 109 ? -9.785 3.387 13.878 1.00 92.12 109 ALA A O 1
ATOM 853 N N . GLY A 1 110 ? -10.450 3.495 11.747 1.00 89.69 110 GLY A N 1
ATOM 854 C CA . GLY A 1 110 ? -11.632 4.323 11.993 1.00 89.69 110 GLY A CA 1
ATOM 855 C C . GLY A 1 110 ? -12.619 3.698 12.980 1.00 89.69 110 GLY A C 1
ATOM 856 O O . GLY A 1 110 ? -13.266 4.420 13.736 1.00 89.69 110 GLY A O 1
ATOM 857 N N . LYS A 1 111 ? -12.684 2.363 13.046 1.00 88.06 111 LYS A N 1
ATOM 858 C CA . LYS A 1 111 ? -13.495 1.648 14.039 1.00 88.06 111 LYS A CA 1
ATOM 859 C C . LYS A 1 111 ? -13.086 1.963 15.482 1.00 88.06 111 LYS A C 1
ATOM 861 O O . LYS A 1 111 ? -13.954 1.969 16.342 1.00 88.06 111 LYS A O 1
ATOM 866 N N . PHE A 1 112 ? -11.806 2.245 15.725 1.00 86.00 112 PHE A N 1
ATOM 867 C CA . PHE A 1 112 ? -11.252 2.516 17.055 1.00 86.00 112 PHE A CA 1
ATOM 868 C C . PHE A 1 112 ? -11.081 4.012 17.339 1.00 86.00 112 PHE A C 1
ATOM 870 O O . PHE A 1 112 ? -10.410 4.398 18.298 1.00 86.00 112 PHE A O 1
ATOM 877 N N . ILE A 1 113 ? -11.646 4.895 16.508 1.00 87.31 113 ILE A N 1
ATOM 878 C CA . ILE A 1 113 ? -11.377 6.333 16.618 1.00 87.31 113 ILE A CA 1
ATOM 879 C C . ILE A 1 113 ? -11.910 6.944 17.917 1.00 87.31 113 ILE A C 1
ATOM 881 O O . ILE A 1 113 ? -11.381 7.959 18.367 1.00 87.31 113 ILE A O 1
ATOM 885 N N . ARG A 1 114 ? -12.930 6.334 18.535 1.00 81.81 114 ARG A N 1
ATOM 886 C CA . ARG A 1 114 ? -13.498 6.793 19.810 1.00 81.81 114 ARG A CA 1
ATOM 887 C C . ARG A 1 114 ? -12.738 6.246 21.013 1.00 81.81 114 ARG A C 1
ATOM 889 O O . ARG A 1 114 ? -12.515 6.991 21.958 1.00 81.81 114 ARG A O 1
ATOM 896 N N . GLU A 1 115 ? -12.318 4.983 20.981 1.00 83.00 115 GLU A N 1
ATOM 897 C CA . GLU A 1 115 ? -11.626 4.347 22.108 1.00 83.00 115 GLU A CA 1
ATOM 898 C C . GLU A 1 115 ? -10.111 4.602 22.100 1.00 83.00 115 GLU A C 1
ATOM 900 O O . GLU A 1 115 ? -9.469 4.616 23.152 1.00 83.00 115 GLU A O 1
ATOM 905 N N . ARG A 1 116 ? -9.517 4.764 20.911 1.00 86.25 116 ARG A N 1
ATOM 906 C CA . ARG A 1 116 ? -8.068 4.862 20.665 1.00 86.25 116 ARG A CA 1
ATOM 907 C C . ARG A 1 116 ? -7.769 5.939 19.625 1.00 86.25 116 ARG A C 1
ATOM 909 O O . ARG A 1 116 ? -7.135 5.696 18.593 1.00 86.25 116 ARG A O 1
ATOM 916 N N . THR A 1 117 ? -8.228 7.152 19.913 1.00 90.56 117 THR A N 1
ATOM 917 C CA . THR A 1 117 ? -8.213 8.294 18.991 1.00 90.56 117 THR A CA 1
ATOM 918 C C . THR A 1 117 ? -6.821 8.614 18.447 1.00 90.56 117 THR A C 1
ATOM 920 O O . THR A 1 117 ? -6.669 8.743 17.237 1.00 90.56 117 THR A O 1
ATOM 923 N N . ILE A 1 118 ? -5.791 8.674 19.301 1.00 94.44 118 ILE A N 1
ATOM 924 C CA . ILE A 1 118 ? -4.423 9.043 18.889 1.00 94.44 118 ILE A CA 1
ATOM 925 C C . ILE A 1 118 ? -3.892 8.082 17.816 1.00 94.44 118 ILE A C 1
ATOM 927 O O . ILE A 1 118 ? -3.522 8.511 16.725 1.00 94.44 118 ILE A O 1
ATOM 931 N N . TRP A 1 119 ? -3.899 6.775 18.089 1.00 94.81 119 TRP A N 1
ATOM 932 C CA . TRP A 1 119 ? -3.345 5.773 17.171 1.00 94.81 119 TRP A CA 1
ATOM 933 C C . TRP A 1 119 ? -4.178 5.608 15.895 1.00 94.81 119 TRP A C 1
ATOM 935 O O . TRP A 1 119 ? -3.624 5.410 14.810 1.00 94.81 119 TRP A O 1
ATOM 945 N N . SER A 1 120 ? -5.499 5.764 16.006 1.00 93.25 120 SER A N 1
ATOM 946 C CA . SER A 1 120 ? -6.403 5.760 14.853 1.00 93.25 120 SER A CA 1
ATOM 947 C C . SER A 1 120 ? -6.130 6.944 13.925 1.00 93.25 120 SER A C 1
ATOM 949 O O . SER A 1 120 ? -5.982 6.756 12.718 1.00 93.25 120 SER A O 1
ATOM 951 N N . ILE A 1 121 ? -5.979 8.153 14.483 1.00 96.38 121 ILE A N 1
ATOM 952 C CA . ILE A 1 121 ? -5.653 9.364 13.718 1.00 96.38 121 ILE A CA 1
ATOM 953 C C . ILE A 1 121 ? -4.284 9.238 13.057 1.00 96.38 121 ILE A C 1
ATOM 955 O O . ILE A 1 121 ? -4.170 9.537 11.874 1.00 96.38 121 ILE A O 1
ATOM 959 N N . ILE A 1 122 ? -3.262 8.760 13.775 1.00 97.44 122 ILE A N 1
ATOM 960 C CA . ILE A 1 122 ? -1.922 8.549 13.203 1.00 97.44 122 ILE A CA 1
ATOM 961 C C . ILE A 1 122 ? -1.997 7.594 12.004 1.00 97.44 122 ILE A C 1
ATOM 963 O O . ILE A 1 122 ? -1.429 7.882 10.952 1.00 97.44 122 ILE A O 1
ATOM 967 N N . THR A 1 123 ? -2.745 6.493 12.124 1.00 96.50 123 THR A N 1
ATOM 968 C CA . THR A 1 123 ? -2.917 5.529 11.026 1.00 96.50 123 THR A CA 1
ATOM 969 C C . THR A 1 123 ? -3.569 6.176 9.803 1.00 96.50 123 THR A C 1
ATOM 971 O O . THR A 1 123 ? -3.046 6.071 8.693 1.00 96.50 123 THR A O 1
ATOM 974 N N . ILE A 1 124 ? -4.687 6.881 10.006 1.00 96.88 124 ILE A N 1
ATOM 975 C CA . ILE A 1 124 ? -5.434 7.550 8.931 1.00 96.88 124 ILE A CA 1
ATOM 976 C C . ILE A 1 124 ? -4.589 8.657 8.288 1.00 96.88 124 ILE A C 1
ATOM 978 O O . ILE A 1 124 ? -4.571 8.782 7.065 1.00 96.88 124 ILE A O 1
ATOM 982 N N . LEU A 1 125 ? -3.841 9.424 9.085 1.00 97.69 125 LEU A N 1
ATOM 983 C CA . LEU A 1 125 ? -2.934 10.454 8.587 1.00 97.69 125 LEU A CA 1
ATOM 984 C C . LEU A 1 125 ? -1.844 9.849 7.697 1.00 97.69 125 LEU A C 1
ATOM 986 O O . LEU A 1 125 ? -1.585 10.376 6.619 1.00 97.69 125 LEU A O 1
ATOM 990 N N . GLY A 1 126 ? -1.256 8.721 8.101 1.00 97.50 126 GLY A N 1
ATOM 991 C CA . GLY A 1 126 ? -0.286 7.996 7.281 1.00 97.50 126 GLY A CA 1
ATOM 992 C C . GLY A 1 126 ? -0.863 7.572 5.928 1.00 97.50 126 GLY A C 1
ATOM 993 O O . GLY A 1 126 ? -0.243 7.816 4.894 1.00 97.50 126 GLY A O 1
ATOM 994 N N . VAL A 1 127 ? -2.088 7.034 5.911 1.00 96.81 127 VAL A N 1
ATOM 995 C CA . VAL A 1 127 ? -2.805 6.687 4.669 1.00 96.81 127 VAL A CA 1
ATOM 996 C C . VAL A 1 127 ? -3.037 7.916 3.782 1.00 96.81 127 VAL A C 1
ATOM 998 O O . VAL A 1 127 ? -2.773 7.867 2.580 1.00 96.81 127 VAL A O 1
ATOM 1001 N N . ILE A 1 128 ? -3.474 9.038 4.358 1.00 96.62 128 ILE A N 1
ATOM 1002 C CA . ILE A 1 128 ? -3.674 10.293 3.617 1.00 96.62 128 ILE A CA 1
ATOM 1003 C C . ILE A 1 128 ? -2.352 10.784 3.017 1.00 96.62 128 ILE A C 1
ATOM 1005 O O . ILE A 1 128 ? -2.317 11.170 1.850 1.00 96.62 128 ILE A O 1
ATOM 1009 N N . MET A 1 129 ? -1.254 10.729 3.774 1.00 96.56 129 MET A N 1
ATOM 1010 C CA . MET A 1 129 ? 0.072 11.106 3.283 1.00 96.56 129 MET A CA 1
ATOM 1011 C C . MET A 1 129 ? 0.517 10.231 2.110 1.00 96.56 129 MET A C 1
ATOM 1013 O O . MET A 1 129 ? 1.049 10.761 1.139 1.00 96.56 129 MET A O 1
ATOM 1017 N N . ILE A 1 130 ? 0.260 8.920 2.154 1.00 95.19 130 ILE A N 1
ATOM 1018 C CA . ILE A 1 130 ? 0.535 8.017 1.026 1.00 95.19 130 ILE A CA 1
ATOM 1019 C C . ILE A 1 130 ? -0.262 8.450 -0.208 1.00 95.19 130 ILE A C 1
ATOM 1021 O O . ILE A 1 130 ? 0.313 8.562 -1.291 1.00 95.19 130 ILE A O 1
ATOM 1025 N N . GLY A 1 131 ? -1.554 8.750 -0.051 1.00 92.69 131 GLY A N 1
ATOM 1026 C CA . GLY A 1 131 ? -2.405 9.230 -1.142 1.00 92.69 131 GLY A CA 1
ATOM 1027 C C . GLY A 1 131 ? -1.910 10.549 -1.742 1.00 92.69 131 GLY A C 1
ATOM 1028 O O . GLY A 1 131 ? -1.728 10.645 -2.953 1.00 92.69 131 GLY A O 1
ATOM 1029 N N . ILE A 1 132 ? -1.613 11.547 -0.905 1.00 93.94 132 ILE A N 1
ATOM 1030 C CA . ILE A 1 132 ? -1.062 12.840 -1.344 1.00 93.94 132 ILE A CA 1
ATOM 1031 C C . ILE A 1 132 ? 0.287 12.641 -2.048 1.00 93.94 132 ILE A C 1
ATOM 1033 O O . ILE A 1 132 ? 0.518 13.198 -3.120 1.00 93.94 132 ILE A O 1
ATOM 1037 N N . GLY A 1 133 ? 1.168 11.824 -1.471 1.00 92.56 133 GLY A N 1
ATOM 1038 C CA . GLY A 1 133 ? 2.474 11.519 -2.043 1.00 92.56 133 GLY A CA 1
ATOM 1039 C C . GLY A 1 133 ? 2.382 10.833 -3.405 1.00 92.56 133 GLY A C 1
ATOM 1040 O O . GLY A 1 133 ? 3.197 11.131 -4.270 1.00 92.56 133 GLY A O 1
ATOM 1041 N N . SER A 1 134 ? 1.385 9.967 -3.599 1.00 87.88 134 SER A N 1
ATOM 1042 C CA . SER A 1 134 ? 1.213 9.174 -4.824 1.00 87.88 134 SER A CA 1
ATOM 1043 C C . SER A 1 134 ? 0.476 9.926 -5.932 1.00 87.88 134 SER A C 1
ATOM 1045 O O . SER A 1 134 ? 0.852 9.810 -7.091 1.00 87.88 134 SER A O 1
ATOM 1047 N N . PHE A 1 135 ? -0.569 10.689 -5.599 1.00 87.25 135 PHE A N 1
ATOM 1048 C CA . PHE A 1 135 ? -1.465 11.283 -6.602 1.00 87.25 135 PHE A CA 1
ATOM 1049 C C . PHE A 1 135 ? -1.281 12.785 -6.806 1.00 87.25 135 PHE A C 1
ATOM 1051 O O . PHE A 1 135 ? -1.652 13.298 -7.857 1.00 87.25 135 PHE A O 1
ATOM 1058 N N . VAL A 1 136 ? -0.757 13.503 -5.808 1.00 91.50 136 VAL A N 1
ATOM 1059 C CA . VAL A 1 136 ? -0.671 14.972 -5.850 1.00 91.50 136 VAL A CA 1
ATOM 1060 C C . VAL A 1 136 ? 0.768 15.432 -6.031 1.00 91.50 136 VAL A C 1
ATOM 1062 O O . VAL A 1 136 ? 1.039 16.286 -6.868 1.00 91.50 136 VAL A O 1
ATOM 1065 N N . LEU A 1 137 ? 1.689 14.885 -5.236 1.00 89.06 137 LEU A N 1
ATOM 1066 C CA . LEU A 1 137 ? 3.067 15.378 -5.160 1.00 89.06 137 LEU A CA 1
ATOM 1067 C C . LEU A 1 137 ? 4.078 14.551 -5.962 1.00 89.06 137 LEU A C 1
ATOM 1069 O O . LEU A 1 137 ? 5.215 14.998 -6.088 1.00 89.06 137 LEU A O 1
ATOM 1073 N N . ASP A 1 138 ? 3.704 13.350 -6.419 1.00 87.56 138 ASP A N 1
ATOM 1074 C CA . ASP A 1 138 ? 4.603 12.347 -7.025 1.00 87.56 138 ASP A CA 1
ATOM 1075 C C . ASP A 1 138 ? 5.940 12.204 -6.261 1.00 87.56 138 ASP A C 1
ATOM 1077 O O . ASP A 1 138 ? 7.044 12.149 -6.807 1.00 87.56 138 ASP A O 1
ATOM 1081 N N . SER A 1 139 ? 5.850 12.222 -4.928 1.00 89.56 139 SER A N 1
ATOM 1082 C CA . SER A 1 139 ? 7.007 12.310 -4.044 1.00 89.56 139 SER A CA 1
ATOM 1083 C C . SER A 1 139 ? 7.198 11.017 -3.275 1.00 89.56 139 SER A C 1
ATOM 1085 O O . SER A 1 139 ? 6.519 10.740 -2.281 1.00 89.56 139 SER A O 1
ATOM 1087 N N . ARG A 1 140 ? 8.221 10.258 -3.680 1.00 87.44 140 ARG A N 1
ATOM 1088 C CA . ARG A 1 140 ? 8.643 9.017 -3.007 1.00 87.44 140 ARG A CA 1
ATOM 1089 C C . ARG A 1 140 ? 8.955 9.231 -1.521 1.00 87.44 140 ARG A C 1
ATOM 1091 O O . ARG A 1 140 ? 8.733 8.329 -0.718 1.00 87.44 140 ARG A O 1
ATOM 1098 N N . TYR A 1 141 ? 9.427 10.423 -1.143 1.00 89.75 141 TYR A N 1
ATOM 1099 C CA . TYR A 1 141 ? 9.693 10.774 0.256 1.00 89.75 141 TYR A CA 1
ATOM 1100 C C . TYR A 1 141 ? 8.413 10.867 1.083 1.00 89.75 141 TYR A C 1
ATOM 1102 O O . TYR A 1 141 ? 8.361 10.339 2.192 1.00 89.75 141 TYR A O 1
ATOM 1110 N N . VAL A 1 142 ? 7.375 11.507 0.540 1.00 93.69 142 VAL A N 1
ATOM 1111 C CA . VAL A 1 142 ? 6.083 11.650 1.222 1.00 93.69 142 VAL A CA 1
ATOM 1112 C C . VAL A 1 142 ? 5.396 10.293 1.342 1.00 93.69 142 VAL A C 1
ATOM 1114 O O . VAL A 1 142 ? 4.871 9.973 2.406 1.00 93.69 142 VAL A O 1
ATOM 1117 N N . ILE A 1 143 ? 5.478 9.460 0.298 1.00 92.50 143 ILE A N 1
ATOM 1118 C CA . ILE A 1 143 ? 4.968 8.083 0.327 1.00 92.50 143 ILE A CA 1
ATOM 1119 C C . ILE A 1 143 ? 5.663 7.278 1.430 1.00 92.50 143 ILE A C 1
ATOM 1121 O O . ILE A 1 143 ? 4.986 6.656 2.248 1.00 92.50 143 ILE A O 1
ATOM 1125 N N . LEU A 1 144 ? 6.999 7.308 1.494 1.00 92.44 144 LEU A N 1
ATOM 1126 C CA . LEU A 1 144 ? 7.762 6.597 2.523 1.00 92.44 144 LEU A CA 1
ATOM 1127 C C . LEU A 1 144 ? 7.405 7.080 3.932 1.00 92.44 144 LEU A C 1
ATOM 1129 O O . LEU A 1 144 ? 7.154 6.266 4.820 1.00 92.44 144 LEU A O 1
ATOM 1133 N N . LEU A 1 145 ? 7.361 8.398 4.136 1.00 95.69 145 LEU A N 1
ATOM 1134 C CA . LEU A 1 145 ? 6.990 8.976 5.422 1.00 95.69 145 LEU A CA 1
ATOM 1135 C C . LEU A 1 145 ? 5.570 8.558 5.822 1.00 95.69 145 LEU A C 1
ATOM 1137 O O . LEU A 1 145 ? 5.352 8.165 6.965 1.00 95.69 145 LEU A O 1
ATOM 1141 N N . GLY A 1 146 ? 4.629 8.561 4.876 1.00 96.56 146 GLY A N 1
ATOM 1142 C CA . GLY A 1 146 ? 3.265 8.090 5.095 1.00 96.56 146 GLY A CA 1
ATOM 1143 C C . GLY A 1 146 ? 3.204 6.622 5.531 1.00 96.56 146 GLY A C 1
ATOM 1144 O O . GLY A 1 146 ? 2.497 6.307 6.486 1.00 96.56 146 GLY A O 1
ATOM 1145 N N . HIS A 1 147 ? 4.005 5.738 4.925 1.00 94.31 147 HIS A N 1
ATOM 1146 C CA . HIS A 1 147 ? 4.114 4.335 5.352 1.00 94.31 147 HIS A CA 1
ATOM 1147 C C . HIS A 1 147 ? 4.659 4.194 6.774 1.00 94.31 147 HIS A C 1
ATOM 1149 O O . HIS A 1 147 ? 4.132 3.398 7.550 1.00 94.31 147 HIS A O 1
ATOM 1155 N N . ILE A 1 148 ? 5.685 4.971 7.133 1.00 96.12 148 ILE A N 1
ATOM 1156 C CA . ILE A 1 148 ? 6.254 4.967 8.487 1.00 96.12 148 ILE A CA 1
ATOM 1157 C C . ILE A 1 148 ? 5.195 5.412 9.501 1.00 96.12 148 ILE A C 1
ATOM 1159 O O . ILE A 1 148 ? 4.950 4.712 10.483 1.00 96.12 148 ILE A O 1
ATOM 1163 N N . VAL A 1 149 ? 4.530 6.541 9.243 1.00 97.75 149 VAL A N 1
ATOM 1164 C CA . VAL A 1 149 ? 3.464 7.083 10.100 1.00 97.75 149 VAL A CA 1
ATOM 1165 C C . VAL A 1 149 ? 2.324 6.071 10.252 1.00 97.75 149 VAL A C 1
ATOM 1167 O O . VAL A 1 149 ? 1.919 5.764 11.373 1.00 97.75 149 VAL A O 1
ATOM 1170 N N . MET A 1 150 ? 1.863 5.479 9.147 1.00 96.81 150 MET A N 1
ATOM 1171 C CA . MET A 1 150 ? 0.820 4.452 9.151 1.00 96.81 150 MET A CA 1
ATOM 1172 C C . MET A 1 150 ? 1.229 3.225 9.979 1.00 96.81 150 MET A C 1
ATOM 1174 O O . MET A 1 150 ? 0.453 2.765 10.816 1.00 96.81 150 MET A O 1
ATOM 1178 N N . ALA A 1 151 ? 2.448 2.712 9.791 1.00 94.69 151 ALA A N 1
ATOM 1179 C CA . ALA A 1 151 ? 2.948 1.546 10.515 1.00 94.69 151 ALA A CA 1
ATOM 1180 C C . ALA A 1 151 ? 3.034 1.794 12.030 1.00 94.69 151 ALA A C 1
ATOM 1182 O O . ALA A 1 151 ? 2.668 0.918 12.817 1.00 94.69 151 ALA A O 1
ATOM 1183 N N . PHE A 1 152 ? 3.456 2.993 12.452 1.00 96.25 152 PHE A N 1
ATOM 1184 C CA . PHE A 1 152 ? 3.434 3.388 13.864 1.00 96.25 152 PHE A CA 1
ATOM 1185 C C . PHE A 1 152 ? 2.013 3.419 14.431 1.00 96.25 152 PHE A C 1
ATOM 1187 O O . PHE A 1 152 ? 1.783 2.889 15.520 1.00 96.25 152 PHE A O 1
ATOM 1194 N N . GLY A 1 153 ? 1.062 3.988 13.688 1.00 95.88 153 GLY A N 1
ATOM 1195 C CA . GLY A 1 153 ? -0.348 4.010 14.073 1.00 95.88 153 GLY A CA 1
ATOM 1196 C C . GLY A 1 153 ? -0.919 2.604 14.275 1.00 95.88 153 GLY A C 1
ATOM 1197 O O . GLY A 1 153 ? -1.468 2.304 15.337 1.00 95.88 153 GLY A O 1
ATOM 1198 N N . ILE A 1 154 ? -0.701 1.713 13.303 1.00 93.94 154 ILE A N 1
ATOM 1199 C CA . ILE A 1 154 ? -1.157 0.317 13.361 1.00 93.94 154 ILE A CA 1
ATOM 1200 C C . ILE A 1 154 ? -0.517 -0.411 14.543 1.00 93.94 154 ILE A C 1
ATOM 1202 O O . ILE A 1 154 ? -1.224 -1.045 15.323 1.00 93.94 154 ILE A O 1
ATOM 1206 N N . LYS A 1 155 ? 0.803 -0.298 14.730 1.00 93.69 155 LYS A N 1
ATOM 1207 C CA . LYS A 1 155 ? 1.498 -0.938 15.857 1.00 93.69 155 LYS A CA 1
ATOM 1208 C C . LYS A 1 155 ? 0.939 -0.473 17.206 1.00 93.69 155 LYS A C 1
ATOM 1210 O O . LYS A 1 155 ? 0.744 -1.298 18.097 1.00 93.69 155 LYS A O 1
ATOM 1215 N N . GLY A 1 156 ? 0.658 0.822 17.349 1.00 92.75 156 GLY A N 1
ATOM 1216 C CA . GLY A 1 156 ? 0.041 1.380 18.551 1.00 92.75 156 GLY A CA 1
ATOM 1217 C C . GLY A 1 156 ? -1.357 0.819 18.816 1.00 92.75 156 GLY A C 1
ATOM 1218 O O . GLY A 1 156 ? -1.652 0.423 19.944 1.00 92.75 156 GLY A O 1
ATOM 1219 N N . LEU A 1 157 ? -2.187 0.695 17.772 1.00 91.75 157 LEU A N 1
ATOM 1220 C CA . LEU A 1 157 ? -3.507 0.059 17.870 1.00 91.75 157 LEU A CA 1
ATOM 1221 C C . LEU A 1 157 ? -3.409 -1.407 18.318 1.00 91.75 157 LEU A C 1
ATOM 1223 O O . LEU A 1 157 ? -4.152 -1.825 19.205 1.00 91.75 157 LEU A O 1
ATOM 1227 N N . ILE A 1 158 ? -2.474 -2.175 17.750 1.00 91.06 158 ILE A N 1
ATOM 1228 C CA . ILE A 1 158 ? -2.266 -3.586 18.113 1.00 91.06 158 ILE A CA 1
ATOM 1229 C C . ILE A 1 158 ? -1.809 -3.714 19.571 1.00 91.06 158 ILE A C 1
ATOM 1231 O O . ILE A 1 158 ? -2.368 -4.509 20.323 1.00 91.06 158 ILE A O 1
ATOM 1235 N N . SER A 1 159 ? -0.824 -2.916 19.993 1.00 88.06 159 SER A N 1
ATOM 1236 C CA . SER A 1 159 ? -0.281 -2.981 21.355 1.00 88.06 159 SER A CA 1
ATOM 1237 C C . SER A 1 159 ? -1.345 -2.703 22.414 1.00 88.06 159 SER A C 1
ATOM 1239 O O . SER A 1 159 ? -1.382 -3.384 23.433 1.00 88.06 159 SER A O 1
ATOM 1241 N N . MET A 1 160 ? -2.220 -1.724 22.173 1.00 81.38 160 MET A N 1
ATOM 1242 C CA . MET A 1 160 ? -3.275 -1.356 23.119 1.00 81.38 160 MET A CA 1
ATOM 1243 C C . MET A 1 160 ? -4.405 -2.385 23.182 1.00 81.38 160 MET A C 1
ATOM 1245 O O . MET A 1 160 ? -5.038 -2.523 24.223 1.00 81.38 160 MET A O 1
ATOM 1249 N N . ARG A 1 161 ? -4.655 -3.116 22.090 1.00 77.75 161 ARG A N 1
ATOM 1250 C CA . ARG A 1 161 ? -5.632 -4.210 22.068 1.00 77.75 161 ARG A CA 1
ATOM 1251 C C . ARG A 1 161 ? -5.163 -5.413 22.886 1.00 77.75 161 ARG A C 1
ATOM 1253 O O . ARG A 1 161 ? -5.958 -6.005 23.605 1.00 77.75 161 ARG A O 1
ATOM 1260 N N . ASN A 1 162 ? -3.886 -5.775 22.773 1.00 73.56 162 ASN A N 1
ATOM 1261 C CA . ASN A 1 162 ? -3.341 -6.941 23.474 1.00 73.56 162 ASN A CA 1
ATOM 1262 C C . ASN A 1 162 ? -3.339 -6.759 25.002 1.00 73.56 162 ASN A C 1
ATOM 1264 O O . ASN A 1 162 ? -3.471 -7.742 25.723 1.00 73.56 162 ASN A O 1
ATOM 1268 N N . ILE A 1 163 ? -3.223 -5.519 25.492 1.00 65.06 163 ILE A N 1
ATOM 1269 C CA . ILE A 1 163 ? -3.305 -5.206 26.929 1.00 65.06 163 ILE A CA 1
ATOM 1270 C C . ILE A 1 163 ? -4.701 -5.538 27.482 1.00 65.06 163 ILE A C 1
ATOM 1272 O O . ILE A 1 163 ? -4.800 -6.209 28.501 1.00 65.06 163 ILE A O 1
ATOM 1276 N N . GLU A 1 164 ? -5.778 -5.168 26.782 1.00 60.34 164 GLU A N 1
ATOM 1277 C CA . GLU A 1 164 ? -7.154 -5.442 27.242 1.00 60.34 164 GLU A CA 1
ATOM 1278 C C . GLU A 1 164 ? -7.502 -6.938 27.254 1.00 60.34 164 GLU A C 1
ATOM 1280 O O . GLU A 1 164 ? -8.250 -7.395 28.117 1.00 60.34 164 GLU A O 1
ATOM 1285 N N . GLN A 1 165 ? -6.962 -7.722 26.314 1.00 60.75 165 GLN A N 1
ATOM 1286 C CA . GLN A 1 165 ? -7.166 -9.176 26.324 1.00 60.75 165 GLN A CA 1
ATOM 1287 C C . GLN A 1 165 ? -6.482 -9.832 27.530 1.00 60.75 165 GLN A C 1
ATOM 1289 O O . GLN A 1 165 ? -7.049 -10.741 28.116 1.00 60.75 165 GLN A O 1
ATOM 1294 N N . HIS A 1 166 ? -5.319 -9.326 27.949 1.00 58.62 166 HIS A N 1
ATOM 1295 C CA . HIS A 1 166 ? -4.626 -9.818 29.141 1.00 58.62 166 HIS A CA 1
ATOM 1296 C C . HIS A 1 166 ? -5.278 -9.405 30.468 1.00 58.62 166 HIS A C 1
ATOM 1298 O O . HIS A 1 166 ? -5.066 -10.082 31.466 1.00 58.62 166 HIS A O 1
ATOM 1304 N N . GLU A 1 167 ? -6.051 -8.317 30.507 1.00 52.75 167 GLU A N 1
ATOM 1305 C CA . GLU A 1 167 ? -6.790 -7.894 31.711 1.00 52.75 167 GLU A CA 1
ATOM 1306 C C . GLU A 1 167 ? -8.134 -8.627 31.890 1.00 52.75 167 GLU A C 1
ATOM 1308 O O . GLU A 1 167 ? -8.769 -8.496 32.936 1.00 52.75 167 GLU A O 1
ATOM 1313 N N . THR A 1 168 ? -8.592 -9.372 30.878 1.00 55.56 168 THR A N 1
ATOM 1314 C CA . THR A 1 168 ? -9.899 -10.057 30.871 1.00 55.56 168 THR A CA 1
ATOM 1315 C C . THR A 1 168 ? -9.813 -11.585 30.981 1.00 55.56 168 THR A C 1
ATOM 1317 O O . THR A 1 168 ? -10.859 -12.238 31.015 1.00 55.56 168 THR A O 1
ATOM 1320 N N . GLU A 1 169 ? -8.599 -12.137 31.079 1.00 49.22 169 GLU A N 1
ATOM 1321 C CA . GLU A 1 169 ? -8.286 -13.550 31.368 1.00 49.22 169 GLU A CA 1
ATOM 1322 C C . GLU A 1 169 ? -7.817 -13.728 32.820 1.00 49.22 169 GLU A C 1
ATOM 1324 O O . GLU A 1 169 ? -8.229 -14.734 33.443 1.00 49.22 169 GLU A O 1
#

Organism: NCBI:txid2306998

Radius of gyration: 17.68 Å; chains: 1; bounding box: 38×29×56 Å

Foldseek 3Di:
DLPPPPLVQLPDPDDNPPLVVQLVVLVVCLVVCVLLHVDQPRDPLSVLLVLLSVLQNLLSVLVVVLSVCRPVVVVSVVVVCVQVVDCVRCVSRPPVSNVSNLVSLLVSLVVCCPVLVVLSVLLNQLSVQLVCCVPPVVHPVSNVVSVVSNVSSSVVVSVVSVVVVVVVD

Sequence (169 aa):
MVLQGNQFIQTQKPIDYAHWLLLLGILLSLSLNYIFSKGIFNSTAAVITTLGIIALMGQAVIDFLWWSYGTDYEGMKNLTNQIMSNPSISIPFMTIGPALFYLGLAMHAGKFIRERTIWSIITILGVIMIGIGSFVLDSRYVILLGHIVMAFGIKGLISMRNIEQHETE

Secondary structure (DSSP, 8-state):
-TTSHHHHHHT--S--HHHHHHHHHHHHHHHHHHHHSSSTTSSHHHHHHHHHHHHHHHHHHHHHHHHHTTT-HHHHHHHHHHHHH-HHHIIIIIIIHHHHHHHHHHHHHHHTTTTSHHHHHHHHHHHHHHHHHHHTS--HHHHHHHHHHHHHHHHHHHHHHHHHHHH--

pLDDT: mean 87.68, std 11.16, range [49.22, 97.75]